Protein AF-A0A015J8Q3-F1 (afdb_monomer)

Structure (mmCIF, N/CA/C/O backbone):
data_AF-A0A015J8Q3-F1
#
_entry.id   AF-A0A015J8Q3-F1
#
loop_
_atom_site.group_PDB
_atom_site.id
_atom_site.type_symb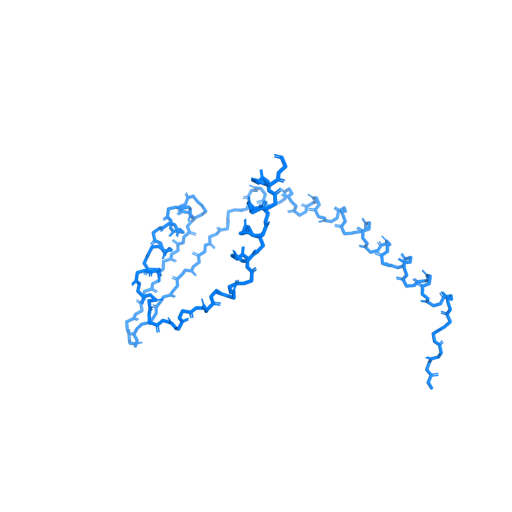ol
_atom_site.label_atom_id
_atom_site.label_alt_id
_atom_site.label_comp_id
_atom_site.label_asym_id
_atom_site.label_entity_id
_atom_site.label_seq_id
_atom_site.pdbx_PDB_ins_code
_atom_site.Cartn_x
_atom_site.Cartn_y
_atom_site.Cartn_z
_atom_site.occupancy
_atom_site.B_iso_or_equiv
_atom_site.auth_seq_id
_atom_site.auth_comp_id
_atom_site.auth_asym_id
_atom_site.auth_atom_id
_atom_site.pdbx_PDB_model_num
ATOM 1 N N . MET A 1 1 ? 4.380 -46.761 22.073 1.00 50.00 1 MET A N 1
ATOM 2 C CA . MET A 1 1 ? 5.022 -45.452 22.347 1.00 50.00 1 MET A CA 1
ATOM 3 C C . MET A 1 1 ? 6.461 -45.494 21.848 1.00 50.00 1 MET A C 1
ATOM 5 O O . MET A 1 1 ? 7.194 -46.384 22.260 1.00 50.00 1 MET A O 1
ATOM 9 N N . LYS A 1 2 ? 6.863 -44.605 20.928 1.00 53.06 2 LYS A N 1
ATOM 10 C CA . LYS A 1 2 ? 8.251 -44.553 20.429 1.00 53.06 2 LYS A CA 1
ATOM 11 C C . LYS A 1 2 ? 9.159 -43.970 21.516 1.00 53.06 2 LYS A C 1
ATOM 13 O O . LYS A 1 2 ? 9.000 -42.810 21.883 1.00 53.06 2 LYS A O 1
ATOM 18 N N . ARG A 1 3 ? 10.087 -44.777 22.035 1.00 55.66 3 ARG A N 1
ATOM 19 C CA . ARG A 1 3 ? 11.120 -44.339 22.984 1.00 55.66 3 ARG A CA 1
ATOM 20 C C . ARG A 1 3 ? 12.209 -43.626 22.184 1.00 55.66 3 ARG A C 1
ATOM 22 O O . ARG A 1 3 ? 12.876 -44.254 21.369 1.00 55.66 3 ARG A O 1
ATOM 29 N N . TYR A 1 4 ? 12.347 -42.318 22.372 1.00 58.81 4 TYR A N 1
ATOM 30 C CA . TYR A 1 4 ? 13.457 -41.556 21.803 1.00 58.81 4 TYR A CA 1
ATOM 31 C C . TYR A 1 4 ? 14.711 -41.864 22.627 1.00 58.81 4 TYR A C 1
ATOM 33 O O . TYR A 1 4 ? 14.854 -41.379 23.747 1.00 58.81 4 TYR A O 1
ATOM 41 N N . THR A 1 5 ? 15.591 -42.714 22.106 1.00 65.88 5 THR A N 1
ATOM 42 C CA . THR A 1 5 ? 16.937 -42.913 22.656 1.00 65.88 5 THR A CA 1
ATOM 43 C C . THR A 1 5 ? 17.862 -41.790 22.178 1.00 65.88 5 THR A C 1
ATOM 45 O O . THR A 1 5 ? 17.609 -41.154 21.151 1.00 65.88 5 THR A O 1
ATOM 48 N N . TRP A 1 6 ? 18.946 -41.532 22.916 1.00 54.06 6 TRP A N 1
ATOM 49 C CA . TRP A 1 6 ? 19.935 -40.491 22.591 1.00 54.06 6 TRP A CA 1
ATOM 50 C C . TRP A 1 6 ? 20.555 -40.636 21.186 1.00 54.06 6 TRP A C 1
ATO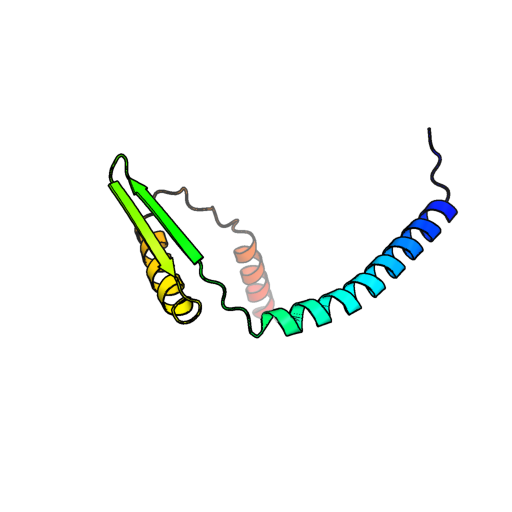M 52 O O . TRP A 1 6 ? 20.926 -39.636 20.573 1.00 54.06 6 TRP A O 1
ATOM 62 N N . GLU A 1 7 ? 20.575 -41.843 20.621 1.00 56.97 7 GLU A N 1
ATOM 63 C CA . GLU A 1 7 ? 21.008 -42.109 19.241 1.00 56.97 7 GLU A CA 1
ATOM 64 C C . GLU A 1 7 ? 20.055 -41.513 18.185 1.00 56.97 7 GLU A C 1
ATOM 66 O O . GLU A 1 7 ? 20.494 -41.015 17.145 1.00 56.97 7 GLU A O 1
ATOM 71 N N . SER A 1 8 ? 18.749 -41.454 18.476 1.00 57.25 8 SER A N 1
ATOM 72 C CA . SER A 1 8 ? 17.741 -40.858 17.585 1.00 57.25 8 SER A CA 1
ATOM 73 C C . SER A 1 8 ? 17.851 -39.331 17.489 1.00 57.25 8 SER A C 1
ATOM 75 O O . SER A 1 8 ? 17.348 -38.732 16.537 1.00 57.25 8 SER A O 1
ATOM 77 N N . LEU A 1 9 ? 18.474 -38.681 18.474 1.00 55.66 9 LEU A N 1
ATOM 78 C CA . LEU A 1 9 ? 18.716 -37.235 18.467 1.00 55.66 9 LEU A CA 1
ATOM 79 C C . LEU A 1 9 ? 19.969 -36.875 17.659 1.00 55.66 9 LEU A C 1
ATOM 81 O O . LEU A 1 9 ? 19.993 -35.823 17.021 1.00 55.66 9 LEU A O 1
ATOM 85 N N . LYS A 1 10 ? 20.973 -37.760 17.638 1.00 54.97 10 LYS A N 1
ATOM 86 C CA . LYS A 1 10 ? 22.237 -37.569 16.911 1.00 54.97 10 LYS A CA 1
ATOM 87 C C . LYS A 1 10 ? 22.030 -37.643 15.395 1.00 54.97 10 LYS A C 1
ATOM 89 O O . LYS A 1 10 ? 22.359 -36.700 14.684 1.00 54.97 10 LYS A O 1
ATOM 94 N N . THR A 1 11 ? 21.306 -38.664 14.938 1.00 57.44 11 THR A N 1
ATOM 95 C CA . THR A 1 11 ? 20.902 -38.834 13.528 1.00 57.44 11 THR A CA 1
ATOM 96 C C . THR A 1 11 ? 19.980 -37.717 13.020 1.00 57.44 11 THR A C 1
ATOM 98 O O . THR A 1 11 ? 20.030 -37.342 11.850 1.00 57.44 11 THR A O 1
ATOM 101 N N . LYS A 1 12 ? 19.152 -37.123 13.894 1.00 57.88 12 LYS A N 1
ATOM 102 C CA . LYS A 1 12 ? 18.315 -35.957 13.554 1.00 57.88 12 LYS A CA 1
ATOM 103 C C . LYS A 1 12 ? 19.123 -34.658 13.462 1.00 57.88 12 LYS A C 1
ATOM 105 O O . LYS A 1 12 ? 18.745 -33.770 12.702 1.00 57.88 12 LYS A O 1
ATOM 110 N N . LYS A 1 13 ? 20.208 -34.535 14.231 1.00 54.03 13 LYS A N 1
ATOM 111 C CA . LYS A 1 13 ? 21.114 -33.383 14.187 1.00 54.03 13 LYS A CA 1
ATOM 112 C C . LYS A 1 13 ? 21.992 -33.416 12.933 1.00 54.03 13 LYS A C 1
ATOM 114 O O . LYS A 1 13 ? 22.052 -32.408 12.242 1.00 54.03 13 LYS A O 1
ATOM 119 N N . GLU A 1 14 ? 22.530 -34.582 12.581 1.00 53.28 14 GLU A N 1
ATOM 120 C CA . GLU A 1 14 ? 23.327 -34.781 11.361 1.00 53.28 14 GLU A CA 1
ATOM 121 C C . GLU A 1 14 ? 22.507 -34.511 10.088 1.00 53.28 14 GLU A C 1
ATOM 123 O O . GLU A 1 14 ? 22.952 -33.752 9.233 1.00 53.28 14 GLU A O 1
ATOM 128 N N . ARG A 1 15 ? 21.249 -34.988 10.009 1.00 54.31 15 ARG A N 1
ATOM 129 C CA . ARG A 1 15 ? 20.332 -34.649 8.895 1.00 54.31 15 ARG A CA 1
ATOM 130 C C . ARG A 1 15 ? 20.069 -33.144 8.767 1.00 54.31 15 ARG A C 1
ATOM 132 O O . ARG A 1 15 ? 20.007 -32.621 7.658 1.00 54.31 15 ARG A O 1
ATOM 139 N N . LYS A 1 16 ? 19.957 -32.438 9.897 1.00 50.38 16 LYS A N 1
ATOM 140 C CA . LYS A 1 16 ? 19.712 -30.986 9.942 1.00 50.38 16 LYS A CA 1
ATOM 141 C C . LYS A 1 16 ? 20.952 -30.161 9.573 1.00 50.38 16 LYS A C 1
ATOM 143 O O . LYS A 1 16 ? 20.817 -28.997 9.206 1.00 50.38 16 LYS A O 1
ATOM 148 N N . GLU A 1 17 ? 22.144 -30.735 9.699 1.00 51.56 17 GLU A N 1
ATOM 149 C CA . GLU A 1 17 ? 23.411 -30.109 9.309 1.00 51.56 17 GLU A CA 1
ATOM 150 C C . GLU A 1 17 ? 23.696 -30.333 7.813 1.00 51.56 17 GLU A C 1
ATOM 152 O O . GLU A 1 17 ? 24.047 -29.375 7.129 1.00 51.56 17 GLU A O 1
ATOM 157 N N . THR A 1 18 ? 23.381 -31.513 7.261 1.00 51.03 18 THR A N 1
ATOM 158 C CA . THR A 1 18 ? 23.440 -31.775 5.806 1.00 51.03 18 THR A CA 1
ATOM 159 C C . THR A 1 18 ? 22.366 -31.039 4.992 1.00 51.03 18 THR A C 1
ATOM 161 O O . THR A 1 18 ? 22.576 -30.733 3.821 1.00 51.03 18 THR A O 1
ATOM 164 N N . GLU A 1 19 ? 21.209 -30.713 5.580 1.00 52.44 19 GLU A N 1
ATOM 165 C CA . GLU A 1 19 ? 20.200 -29.851 4.935 1.00 52.44 19 GLU A CA 1
ATOM 166 C C . GLU A 1 19 ? 20.615 -28.370 4.92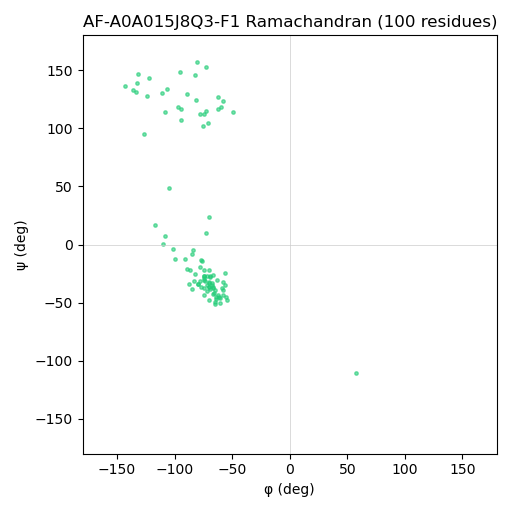8 1.00 52.44 19 GLU A C 1
ATOM 168 O O . GLU A 1 19 ? 20.220 -27.629 4.032 1.00 52.44 19 GLU A O 1
ATOM 173 N N . LYS A 1 20 ? 21.439 -27.933 5.891 1.00 42.00 20 LYS A N 1
ATOM 174 C CA . LYS A 1 20 ? 21.953 -26.557 5.954 1.00 42.00 20 LYS A CA 1
ATOM 175 C C . LYS A 1 20 ? 23.081 -26.297 4.960 1.00 42.00 20 LYS A C 1
ATOM 177 O O . LYS A 1 20 ? 23.104 -25.215 4.390 1.00 42.00 20 LYS A O 1
ATOM 182 N N . SER A 1 21 ? 23.965 -27.265 4.721 1.00 39.00 21 SER A N 1
ATOM 183 C CA . SER A 1 21 ? 25.027 -27.132 3.711 1.00 39.00 21 SER A CA 1
ATOM 184 C C . SER A 1 21 ? 24.480 -27.159 2.277 1.00 39.00 21 SER A C 1
ATOM 186 O O . SER A 1 21 ? 24.960 -26.434 1.420 1.00 39.00 21 SER A O 1
ATOM 188 N N . ASN A 1 22 ? 23.406 -27.916 2.021 1.00 46.91 22 ASN A N 1
ATOM 189 C CA . ASN A 1 22 ? 22.708 -27.895 0.726 1.00 46.91 22 ASN A CA 1
ATOM 190 C C . ASN A 1 22 ? 21.805 -26.658 0.528 1.00 46.91 22 ASN A C 1
ATOM 192 O O . ASN A 1 22 ? 21.327 -26.416 -0.582 1.00 46.91 22 ASN A O 1
ATOM 196 N N . ALA A 1 23 ? 21.525 -25.901 1.594 1.00 45.78 23 ALA A N 1
ATOM 197 C CA . ALA A 1 23 ? 20.777 -24.648 1.529 1.00 45.78 23 ALA A CA 1
ATOM 198 C C . ALA A 1 23 ? 21.691 -23.449 1.248 1.00 45.78 23 ALA A C 1
ATOM 200 O O . ALA A 1 23 ? 21.263 -22.547 0.538 1.00 45.78 23 ALA A O 1
ATOM 201 N N . SER A 1 24 ? 22.932 -23.450 1.743 1.00 45.03 24 SER A N 1
ATOM 202 C CA . SER A 1 24 ? 23.884 -22.361 1.496 1.00 45.03 24 SER A CA 1
ATOM 203 C C . SER A 1 24 ? 24.304 -22.269 0.027 1.00 45.03 24 SER A C 1
ATOM 205 O O . SER A 1 24 ? 24.256 -21.180 -0.534 1.00 45.03 24 SER A O 1
ATOM 207 N N . ASP A 1 25 ? 24.573 -23.395 -0.641 1.00 46.19 25 ASP A N 1
ATOM 208 C CA . ASP A 1 25 ? 25.002 -23.372 -2.052 1.00 46.19 25 ASP A CA 1
ATOM 209 C C . ASP A 1 25 ? 23.839 -23.059 -3.018 1.00 46.19 25 ASP A C 1
ATOM 211 O O . ASP A 1 25 ? 24.033 -22.451 -4.066 1.00 46.19 25 ASP A O 1
ATOM 215 N N . LYS A 1 26 ? 22.593 -23.382 -2.635 1.00 43.53 26 LYS A N 1
ATOM 216 C CA . LYS A 1 26 ? 21.376 -22.980 -3.373 1.00 43.53 26 LYS A CA 1
ATOM 217 C C . LYS A 1 26 ? 20.957 -21.529 -3.134 1.00 43.53 26 LYS A C 1
ATOM 219 O O . LYS A 1 26 ? 20.157 -20.997 -3.902 1.00 43.53 26 LYS A O 1
ATOM 224 N N . GLN A 1 27 ? 21.429 -20.902 -2.060 1.00 50.16 27 GLN A N 1
ATOM 225 C CA . GLN A 1 27 ? 21.109 -1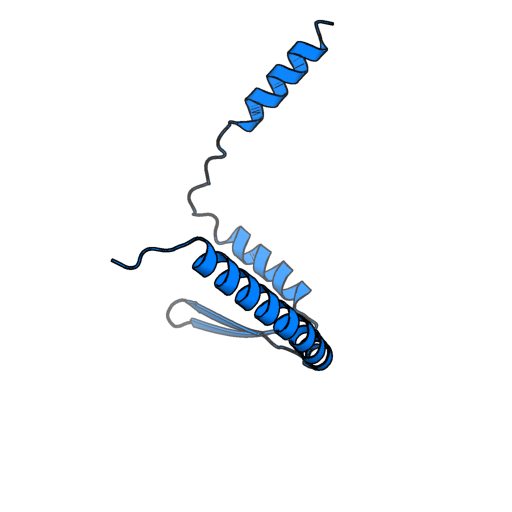9.508 -1.756 1.00 50.16 27 GLN A CA 1
ATOM 226 C C . GLN A 1 27 ? 21.926 -18.534 -2.613 1.00 50.16 27 GLN A C 1
ATOM 228 O O . GLN A 1 27 ? 21.394 -17.491 -2.985 1.00 50.16 27 GLN A O 1
ATOM 233 N N . GLU A 1 28 ? 23.151 -18.890 -3.004 1.00 51.94 28 GLU A N 1
ATOM 234 C CA . GLU A 1 28 ? 24.018 -18.012 -3.805 1.00 51.94 28 GLU A CA 1
ATOM 235 C C . GLU A 1 28 ? 23.667 -18.000 -5.304 1.00 51.94 28 GLU A C 1
ATOM 237 O O . GLU A 1 28 ? 23.750 -16.956 -5.952 1.00 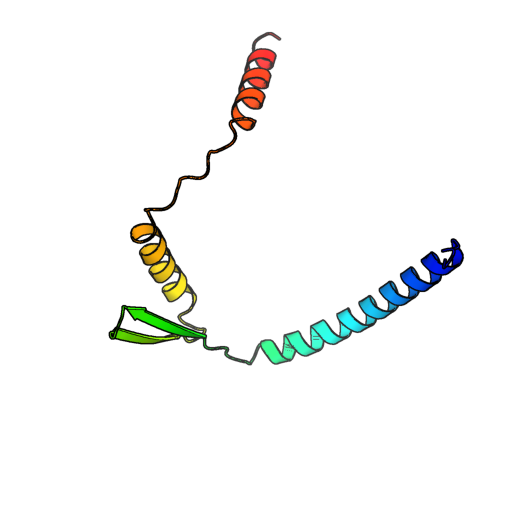51.94 28 GLU A O 1
ATOM 242 N N . GLU A 1 29 ? 23.211 -19.125 -5.863 1.00 51.19 29 GLU A N 1
ATOM 243 C CA . GLU A 1 29 ? 22.786 -19.207 -7.271 1.00 51.19 29 GLU A CA 1
ATOM 244 C C . GLU A 1 29 ? 21.453 -18.473 -7.506 1.00 51.19 29 GLU A C 1
ATOM 246 O O . GLU A 1 29 ? 21.275 -17.787 -8.513 1.00 51.19 29 GLU A O 1
ATOM 251 N N . LEU A 1 30 ? 20.551 -18.508 -6.514 1.00 51.19 30 LEU A N 1
ATOM 252 C CA . LEU A 1 30 ? 19.317 -17.722 -6.532 1.00 51.19 30 LEU A CA 1
ATOM 253 C C . LEU A 1 30 ? 19.590 -16.221 -6.358 1.00 51.19 30 LEU A C 1
ATOM 255 O O . LEU A 1 30 ? 18.856 -15.413 -6.908 1.00 51.19 30 LEU A O 1
ATOM 259 N N . GLN A 1 31 ? 20.629 -15.833 -5.614 1.00 52.31 31 GLN A N 1
ATOM 260 C CA . GLN A 1 31 ? 20.979 -14.422 -5.421 1.00 52.31 31 GLN A CA 1
ATOM 261 C C . GLN A 1 31 ? 21.527 -13.767 -6.696 1.00 52.31 31 GLN A C 1
ATOM 263 O O . GLN A 1 31 ? 21.163 -12.630 -6.969 1.00 52.31 31 GLN A O 1
ATOM 268 N N . LYS A 1 32 ? 22.299 -14.480 -7.528 1.00 49.59 32 LYS A N 1
ATOM 269 C CA . LYS A 1 32 ? 22.826 -13.921 -8.791 1.00 49.59 32 LYS A CA 1
ATOM 270 C C . LYS A 1 32 ? 21.783 -13.768 -9.899 1.00 49.59 32 LYS A C 1
ATOM 272 O O . LYS A 1 32 ? 21.874 -12.833 -10.678 1.00 49.59 32 LYS A O 1
ATOM 277 N N . GLU A 1 33 ? 20.770 -14.634 -9.967 1.00 54.56 33 GLU A N 1
ATOM 278 C CA . GLU A 1 33 ? 19.642 -14.440 -10.899 1.00 54.56 33 GLU A CA 1
ATOM 279 C C . GLU A 1 33 ? 18.636 -13.369 -10.437 1.00 54.56 33 GLU A C 1
ATOM 281 O O . GLU A 1 33 ? 17.757 -12.972 -11.205 1.00 54.56 33 GLU A O 1
ATOM 286 N N . VAL A 1 34 ? 18.704 -12.942 -9.173 1.00 56.66 34 VAL A N 1
ATOM 287 C CA . VAL A 1 34 ? 17.818 -11.918 -8.602 1.00 56.66 34 VAL A CA 1
ATOM 288 C C . VAL A 1 34 ? 18.301 -10.506 -8.930 1.00 56.66 34 VAL A C 1
ATOM 290 O O . VAL A 1 34 ? 17.461 -9.614 -9.020 1.00 56.66 34 VAL A O 1
ATOM 293 N N . ASP A 1 35 ? 19.598 -10.312 -9.180 1.00 58.16 35 ASP A N 1
ATOM 294 C CA . ASP A 1 35 ? 20.178 -8.988 -9.444 1.00 58.16 35 ASP A CA 1
ATOM 295 C C . ASP A 1 35 ? 19.698 -8.359 -10.769 1.00 58.16 35 ASP A C 1
ATOM 297 O O . ASP A 1 35 ? 19.596 -7.137 -10.853 1.00 58.16 35 ASP A O 1
ATOM 301 N N . ASP A 1 36 ? 19.292 -9.168 -11.757 1.00 65.38 36 ASP A N 1
ATOM 302 C CA . ASP A 1 36 ? 18.770 -8.680 -13.049 1.00 65.38 36 ASP A CA 1
ATOM 303 C C . ASP A 1 36 ? 17.232 -8.728 -13.162 1.00 65.38 36 ASP A C 1
ATOM 305 O O . ASP A 1 36 ? 16.655 -8.306 -14.169 1.00 65.38 36 ASP A O 1
ATOM 309 N N . LYS A 1 37 ? 16.526 -9.262 -12.154 1.00 76.44 37 LYS A N 1
ATOM 310 C CA . LYS A 1 37 ? 15.060 -9.397 -12.194 1.00 76.44 37 LYS A CA 1
ATOM 311 C C . LYS A 1 37 ? 14.392 -8.211 -11.512 1.00 76.44 37 LYS A C 1
ATOM 313 O O . LYS A 1 37 ? 14.330 -8.112 -10.289 1.00 76.44 37 LYS A O 1
ATOM 318 N N . GLU A 1 38 ? 13.803 -7.340 -12.321 1.00 82.50 38 GLU A N 1
ATOM 319 C CA . GLU A 1 38 ? 12.960 -6.253 -11.834 1.00 82.50 38 GLU A CA 1
ATOM 320 C C . GLU A 1 38 ? 11.593 -6.774 -11.366 1.00 82.50 38 GLU A C 1
ATOM 322 O O . GLU A 1 38 ? 10.755 -7.216 -12.156 1.00 82.50 38 GLU A O 1
ATOM 327 N N . TYR A 1 39 ? 11.342 -6.692 -10.058 1.00 87.62 39 TYR A N 1
ATOM 328 C CA . TYR A 1 39 ? 10.051 -7.045 -9.470 1.00 87.62 39 TYR A CA 1
ATOM 329 C C . TYR A 1 39 ? 9.176 -5.803 -9.318 1.00 87.62 39 TYR A C 1
ATOM 331 O O . TYR A 1 39 ? 9.483 -4.892 -8.549 1.00 87.62 39 TYR A O 1
ATOM 339 N N . SER A 1 40 ? 8.049 -5.789 -10.026 1.00 92.00 40 SER A N 1
ATOM 340 C CA . SER A 1 40 ? 7.014 -4.771 -9.853 1.00 92.00 40 SER A CA 1
ATOM 341 C C . SER A 1 40 ? 5.923 -5.246 -8.890 1.00 92.00 40 SER A C 1
ATOM 343 O O . SER A 1 40 ? 5.607 -6.434 -8.803 1.00 92.00 40 SER A O 1
ATOM 345 N N . CYS A 1 41 ? 5.328 -4.308 -8.153 1.00 93.00 41 CYS A N 1
ATOM 346 C CA . CYS A 1 41 ? 4.257 -4.576 -7.195 1.00 93.00 41 CYS A CA 1
ATOM 347 C C . CYS A 1 41 ? 2.926 -3.994 -7.689 1.00 93.00 41 CYS A C 1
ATOM 349 O O . CYS A 1 41 ? 2.849 -2.814 -8.016 1.00 93.00 41 CYS A O 1
ATOM 351 N N . LEU A 1 42 ? 1.844 -4.777 -7.684 1.00 95.62 42 LEU A N 1
ATOM 352 C CA . LEU A 1 42 ? 0.498 -4.271 -7.974 1.00 95.62 42 LEU A CA 1
ATOM 353 C C . LEU A 1 42 ? -0.253 -3.963 -6.675 1.00 95.62 42 LEU A C 1
ATOM 355 O O . LEU A 1 42 ? -0.545 -4.864 -5.892 1.00 95.62 42 LEU A O 1
ATOM 359 N N . VAL A 1 43 ? -0.629 -2.701 -6.478 1.00 95.81 43 VAL A N 1
ATOM 360 C CA . VAL A 1 43 ? -1.404 -2.247 -5.316 1.00 95.81 43 VAL A CA 1
ATOM 361 C C . VAL A 1 43 ? -2.833 -1.941 -5.745 1.00 95.81 43 VAL A C 1
ATOM 363 O O . VAL A 1 43 ? -3.061 -1.303 -6.772 1.00 95.81 43 VAL A O 1
ATOM 366 N N . ARG A 1 44 ? -3.815 -2.415 -4.971 1.00 96.62 44 ARG A N 1
ATOM 367 C CA . ARG A 1 44 ? -5.245 -2.198 -5.224 1.00 96.62 44 ARG A CA 1
ATOM 368 C C . ARG A 1 44 ? -5.938 -1.755 -3.945 1.00 96.62 44 ARG A C 1
ATOM 370 O O . ARG A 1 44 ? -5.691 -2.327 -2.888 1.00 96.62 44 ARG A O 1
ATOM 377 N N . ALA A 1 45 ? -6.838 -0.787 -4.060 1.00 96.00 45 ALA A N 1
ATOM 378 C CA . ALA A 1 45 ? -7.727 -0.394 -2.976 1.00 96.00 45 ALA A CA 1
ATOM 379 C C . ALA A 1 45 ? -9.167 -0.298 -3.483 1.00 96.00 45 ALA A C 1
ATOM 381 O O . ALA A 1 45 ? -9.419 0.033 -4.645 1.00 96.00 45 ALA A O 1
ATOM 382 N N . VAL A 1 46 ? -10.108 -0.629 -2.601 1.00 97.69 46 VAL A N 1
ATOM 383 C CA . VAL A 1 46 ? -11.537 -0.663 -2.908 1.00 97.69 46 VAL A CA 1
ATOM 384 C C . VAL A 1 46 ? -12.302 0.046 -1.801 1.00 97.69 46 VAL A C 1
ATOM 386 O O . VAL A 1 46 ? -12.106 -0.250 -0.624 1.00 97.69 46 VAL A O 1
ATOM 389 N N . TYR A 1 47 ? -13.195 0.949 -2.192 1.00 95.69 47 TYR A N 1
ATOM 390 C CA . TYR A 1 47 ? -14.165 1.584 -1.309 1.00 95.69 47 TYR A CA 1
ATOM 391 C C . TYR A 1 47 ? -15.566 1.410 -1.901 1.00 95.69 47 TYR A C 1
ATOM 393 O O . TYR A 1 47 ? -15.982 2.149 -2.796 1.00 95.69 47 TYR A O 1
ATOM 401 N N . GLY A 1 48 ? -16.272 0.368 -1.451 1.00 95.81 48 GLY A N 1
ATOM 402 C CA . GLY A 1 48 ? -17.545 -0.047 -2.042 1.00 95.81 48 GLY A CA 1
ATOM 403 C C . GLY A 1 48 ? -17.384 -0.369 -3.531 1.00 95.81 48 GLY A C 1
ATOM 404 O O . GLY A 1 48 ? -16.724 -1.342 -3.893 1.00 95.81 48 GLY A O 1
ATOM 405 N N . ASN A 1 49 ? -17.951 0.480 -4.390 1.00 95.75 49 ASN A N 1
ATOM 406 C CA . ASN A 1 49 ? -17.882 0.331 -5.847 1.00 95.75 49 ASN A CA 1
ATOM 407 C C . ASN A 1 49 ? -16.681 1.048 -6.486 1.00 95.75 49 ASN A C 1
ATOM 409 O O . ASN A 1 49 ? -16.374 0.797 -7.651 1.00 95.75 49 ASN A O 1
ATOM 413 N N . PHE A 1 50 ? -15.986 1.917 -5.748 1.00 96.88 50 PHE A N 1
ATOM 414 C CA . PHE A 1 50 ? -14.806 2.616 -6.250 1.00 96.88 50 PHE A CA 1
ATOM 415 C C . PHE A 1 50 ? -13.577 1.717 -6.143 1.00 96.88 50 PHE A C 1
ATOM 417 O O . PHE A 1 50 ? -13.254 1.222 -5.063 1.00 96.88 50 PHE A O 1
ATOM 424 N N . LYS A 1 51 ? -12.889 1.507 -7.270 1.00 97.75 51 LYS A N 1
ATOM 425 C CA . LYS A 1 51 ? -11.696 0.661 -7.373 1.00 97.75 51 LYS A CA 1
ATOM 426 C C . LYS A 1 51 ? -10.547 1.481 -7.939 1.00 97.75 51 LYS A C 1
ATOM 428 O O . LYS A 1 51 ? -10.692 2.080 -9.001 1.00 97.75 51 LYS A O 1
ATOM 433 N N . ILE A 1 52 ? -9.412 1.465 -7.251 1.00 96.75 52 ILE A N 1
ATOM 434 C CA . ILE A 1 52 ? -8.161 2.054 -7.732 1.00 96.75 52 ILE A CA 1
ATOM 435 C C . ILE A 1 52 ? -7.074 0.983 -7.766 1.00 96.75 52 ILE A C 1
ATOM 437 O O . ILE A 1 52 ? -7.028 0.095 -6.909 1.00 96.75 52 ILE A O 1
ATOM 441 N N . SER A 1 53 ? -6.205 1.054 -8.770 1.00 97.12 53 SER A N 1
ATOM 442 C CA . SER A 1 53 ? -5.084 0.133 -8.941 1.00 97.12 53 SER A CA 1
ATOM 443 C C . SER A 1 53 ? -3.863 0.864 -9.476 1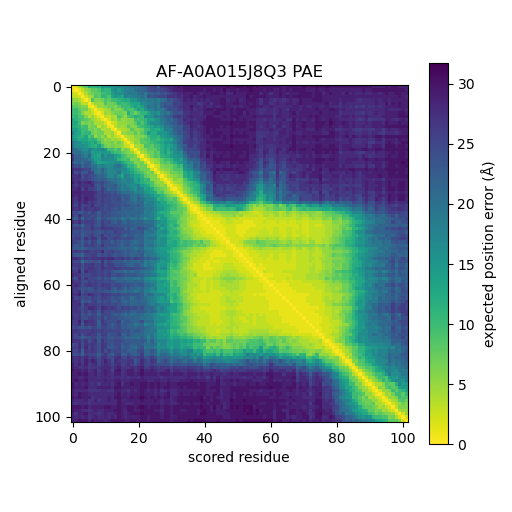.00 97.12 53 SER A C 1
ATOM 445 O O . SER A 1 53 ? -3.991 1.649 -10.413 1.00 97.12 53 SER A O 1
ATOM 447 N N . THR A 1 54 ? -2.691 0.571 -8.924 1.00 95.81 54 THR A N 1
ATOM 448 C CA . THR A 1 54 ? -1.413 1.161 -9.336 1.00 95.81 54 THR A CA 1
ATOM 449 C C . THR A 1 54 ? -0.342 0.082 -9.421 1.00 95.81 54 THR A C 1
ATOM 451 O O . THR A 1 54 ? -0.197 -0.712 -8.489 1.00 95.81 54 THR A O 1
ATOM 454 N N . LEU A 1 55 ? 0.418 0.064 -10.515 1.00 95.44 55 LEU A N 1
ATOM 455 C CA . LEU A 1 55 ? 1.636 -0.734 -10.631 1.00 95.44 55 LEU A CA 1
ATOM 456 C C . LEU A 1 55 ? 2.818 0.100 -10.123 1.00 95.44 55 LEU A C 1
ATOM 458 O O . LEU A 1 55 ? 2.983 1.244 -10.537 1.00 95.44 55 LEU A O 1
ATOM 462 N N . VAL A 1 56 ? 3.614 -0.462 -9.222 1.00 96.00 56 VAL A N 1
ATOM 463 C CA . VAL A 1 56 ? 4.799 0.165 -8.633 1.00 96.00 56 VAL A CA 1
ATOM 464 C C . VAL A 1 56 ? 6.027 -0.529 -9.200 1.00 96.00 56 VAL A C 1
ATOM 466 O O . VAL A 1 56 ? 6.245 -1.716 -8.950 1.00 96.00 56 VAL A O 1
ATOM 469 N N . SER A 1 57 ? 6.805 0.215 -9.977 1.00 93.81 57 SER A N 1
ATOM 470 C CA . SER A 1 57 ? 8.110 -0.213 -10.478 1.00 93.81 57 SER A CA 1
ATOM 471 C C . SER A 1 57 ? 9.149 -0.208 -9.352 1.00 93.81 57 SER A C 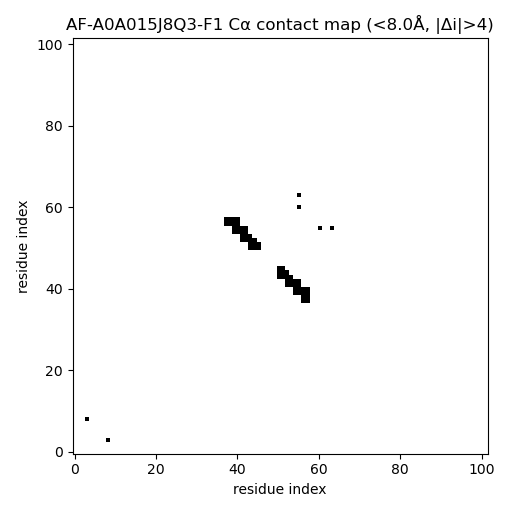1
ATOM 473 O O . SER A 1 57 ? 9.025 0.598 -8.422 1.00 93.81 57 SER A O 1
ATOM 475 N N . PRO A 1 58 ? 10.201 -1.041 -9.432 1.00 91.56 58 PRO A N 1
ATOM 476 C CA . PRO A 1 58 ? 11.236 -1.102 -8.400 1.00 91.56 58 PRO A CA 1
ATOM 477 C C . PRO A 1 58 ? 11.902 0.262 -8.147 1.00 91.56 58 PRO A C 1
ATOM 479 O O . PRO A 1 58 ? 12.150 0.606 -6.993 1.00 91.56 58 PRO A O 1
ATOM 482 N N . SER A 1 59 ? 12.073 1.081 -9.192 1.00 92.06 59 SER A N 1
ATOM 483 C CA . SER A 1 59 ? 12.640 2.439 -9.151 1.00 92.06 59 SER A CA 1
ATOM 484 C C . SER A 1 59 ? 11.912 3.428 -8.234 1.00 92.06 59 SER A C 1
ATOM 486 O O . SER A 1 59 ? 12.533 4.335 -7.684 1.00 92.06 59 SER A O 1
ATOM 488 N N . ASP A 1 60 ? 10.595 3.290 -8.075 1.00 92.56 60 ASP A N 1
ATOM 489 C CA . ASP A 1 60 ? 9.757 4.257 -7.352 1.00 92.56 60 ASP A CA 1
ATOM 490 C C . ASP A 1 60 ? 9.263 3.728 -6.002 1.00 92.56 60 ASP A C 1
ATOM 492 O O . ASP A 1 60 ? 8.484 4.391 -5.309 1.00 92.56 60 ASP A O 1
ATOM 496 N N . THR A 1 61 ? 9.760 2.558 -5.598 1.00 92.94 61 THR A N 1
ATOM 497 C CA . THR A 1 61 ? 9.383 1.869 -4.362 1.00 92.94 61 THR A CA 1
ATOM 498 C C . THR A 1 61 ? 9.574 2.754 -3.134 1.00 92.94 61 THR A C 1
ATOM 500 O O . THR A 1 61 ? 8.662 2.877 -2.319 1.00 92.94 61 THR A O 1
ATOM 503 N N . ASP A 1 62 ? 10.705 3.448 -3.021 1.00 94.50 62 ASP A N 1
ATOM 504 C CA . ASP A 1 62 ? 11.011 4.268 -1.842 1.00 94.50 62 ASP A CA 1
ATOM 505 C C . ASP A 1 62 ? 10.061 5.465 -1.700 1.00 94.50 62 ASP A C 1
ATOM 507 O O . ASP A 1 62 ? 9.549 5.766 -0.612 1.00 94.50 62 ASP A O 1
ATOM 511 N N . LYS A 1 63 ? 9.764 6.127 -2.825 1.00 95.38 63 LYS A N 1
ATOM 512 C CA . LYS A 1 63 ? 8.812 7.245 -2.881 1.00 95.38 63 LYS A CA 1
ATOM 513 C C . LYS A 1 63 ? 7.412 6.760 -2.519 1.00 95.38 63 LYS A C 1
ATOM 515 O O . LYS A 1 63 ? 6.731 7.385 -1.702 1.00 95.38 63 LYS A O 1
ATOM 520 N N . PHE A 1 64 ? 7.011 5.624 -3.091 1.00 96.12 64 PHE A N 1
ATOM 521 C CA . PHE A 1 64 ? 5.721 5.005 -2.831 1.00 96.12 64 PHE A CA 1
ATOM 522 C C . PHE A 1 64 ? 5.569 4.630 -1.356 1.00 96.12 64 PHE A C 1
ATOM 524 O O . PHE A 1 64 ? 4.592 5.039 -0.735 1.00 96.12 64 PHE A O 1
ATOM 531 N N . ILE A 1 65 ? 6.544 3.935 -0.759 1.00 95.38 65 ILE A N 1
ATOM 532 C CA . ILE A 1 65 ? 6.513 3.536 0.657 1.00 95.38 65 ILE A CA 1
ATOM 533 C C . ILE A 1 65 ? 6.370 4.761 1.560 1.00 95.38 65 ILE A C 1
ATOM 535 O O . ILE A 1 65 ? 5.568 4.746 2.496 1.00 95.38 65 ILE A O 1
ATOM 539 N N . THR A 1 66 ? 7.106 5.834 1.270 1.00 96.50 66 THR A N 1
ATOM 540 C CA . THR A 1 66 ? 7.099 7.055 2.083 1.00 96.50 66 THR A CA 1
ATOM 541 C C . THR A 1 66 ? 5.733 7.742 2.055 1.00 96.50 66 THR A C 1
ATOM 543 O O . THR A 1 66 ? 5.151 8.010 3.112 1.00 96.50 66 THR A O 1
ATOM 546 N N . GLY A 1 67 ? 5.185 7.972 0.857 1.00 96.81 67 GLY A N 1
ATOM 547 C CA . GLY A 1 67 ? 3.860 8.573 0.688 1.00 96.81 67 GLY A CA 1
ATOM 548 C C . GLY A 1 67 ? 2.748 7.686 1.249 1.00 96.81 67 GLY A C 1
ATOM 549 O O . GLY A 1 67 ? 1.917 8.144 2.034 1.00 96.81 67 GLY A O 1
ATOM 550 N N . TYR A 1 68 ? 2.783 6.392 0.929 1.00 96.50 68 TYR A N 1
ATOM 551 C CA . TYR A 1 68 ? 1.800 5.409 1.374 1.00 96.50 68 TYR A CA 1
ATOM 552 C C . TYR A 1 68 ? 1.774 5.264 2.901 1.00 96.50 68 TYR A C 1
ATOM 554 O O . TYR A 1 68 ? 0.707 5.319 3.513 1.00 96.50 68 TYR A O 1
ATOM 562 N N . SER A 1 69 ? 2.941 5.173 3.550 1.00 96.44 69 SER A N 1
ATOM 563 C CA . SER A 1 69 ? 3.045 5.140 5.015 1.00 96.44 69 SER A CA 1
ATOM 564 C C . SER A 1 69 ? 2.420 6.381 5.658 1.00 96.44 69 SER A C 1
ATOM 566 O O . SER A 1 69 ? 1.809 6.270 6.721 1.00 96.44 69 SER A O 1
ATOM 568 N N . ASN A 1 70 ? 2.599 7.567 5.069 1.00 96.44 70 ASN A N 1
ATOM 569 C CA . ASN A 1 70 ? 2.017 8.791 5.614 1.00 96.44 70 ASN A CA 1
ATOM 570 C C . ASN A 1 70 ? 0.482 8.739 5.571 1.00 96.44 70 ASN A C 1
ATOM 572 O O . ASN A 1 70 ? -0.160 8.910 6.604 1.00 96.44 70 ASN A O 1
ATOM 576 N N . ILE A 1 71 ? -0.092 8.388 4.415 1.00 95.19 71 ILE A N 1
ATOM 577 C CA . ILE A 1 71 ? -1.546 8.223 4.233 1.00 95.19 71 ILE A CA 1
ATOM 578 C C . ILE A 1 71 ? -2.110 7.242 5.269 1.00 95.19 71 ILE A C 1
ATOM 580 O O . ILE A 1 71 ? -3.079 7.546 5.962 1.00 95.19 71 ILE A O 1
ATOM 584 N N . LEU A 1 72 ? -1.459 6.088 5.431 1.00 94.12 72 LEU A N 1
ATOM 585 C CA . LEU A 1 72 ? -1.853 5.072 6.403 1.00 94.12 72 LEU A CA 1
ATOM 586 C C . LEU A 1 72 ? -1.826 5.587 7.846 1.00 94.12 72 LEU A C 1
ATOM 588 O O . LEU A 1 72 ? -2.766 5.353 8.601 1.00 94.12 72 LEU A O 1
ATOM 592 N N . LYS A 1 73 ? -0.766 6.292 8.249 1.00 92.62 73 LYS A N 1
ATOM 593 C CA . LYS A 1 73 ? -0.641 6.826 9.614 1.00 92.62 73 LYS A CA 1
ATOM 594 C C . LYS A 1 73 ? -1.670 7.912 9.913 1.00 92.62 73 LYS A C 1
ATOM 596 O O . LYS A 1 73 ? -2.143 7.978 11.042 1.00 92.62 73 LYS A O 1
ATOM 601 N N . VAL A 1 74 ? -1.990 8.751 8.928 1.00 95.19 74 VAL A N 1
ATOM 602 C CA . VAL A 1 74 ? -2.958 9.846 9.078 1.00 95.19 74 VAL A CA 1
ATOM 603 C C . VAL A 1 74 ? -4.391 9.315 9.118 1.00 95.19 74 VAL A C 1
ATOM 605 O O . VAL A 1 74 ? -5.199 9.836 9.877 1.00 95.19 74 VAL A O 1
ATOM 608 N N . HIS A 1 75 ? -4.717 8.285 8.332 1.00 93.00 75 HIS A N 1
ATOM 609 C CA . HIS A 1 75 ? -6.099 7.810 8.189 1.00 93.00 75 HIS A CA 1
ATOM 610 C C . HIS A 1 75 ? -6.452 6.570 9.030 1.00 93.00 75 HIS A C 1
ATOM 612 O O . HIS A 1 75 ? -7.631 6.259 9.169 1.00 93.00 75 HIS A O 1
ATOM 618 N N . MET A 1 76 ? -5.477 5.864 9.617 1.00 91.62 76 MET A N 1
ATOM 619 C CA . MET A 1 76 ? -5.714 4.725 10.527 1.00 91.62 76 MET A CA 1
ATOM 620 C C . MET A 1 76 ? -5.469 5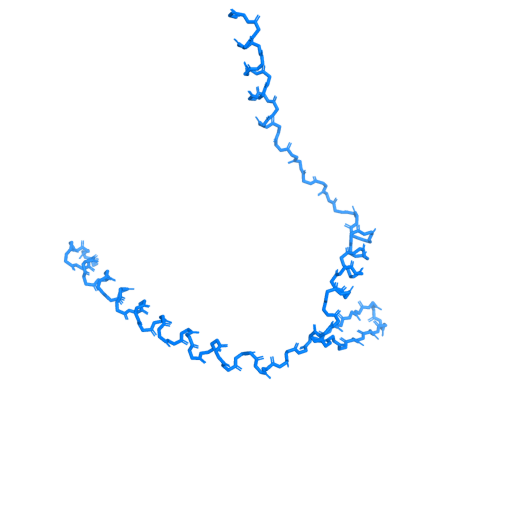.088 12.002 1.00 91.62 76 MET A C 1
ATOM 622 O O . MET A 1 76 ? -4.758 4.390 12.729 1.00 91.62 76 MET A O 1
ATOM 626 N N . ASP A 1 77 ? -6.040 6.198 12.458 1.00 88.50 77 ASP A N 1
ATOM 627 C CA . ASP A 1 77 ? -5.855 6.753 13.805 1.00 88.50 77 ASP A CA 1
ATOM 628 C C . ASP A 1 77 ? -6.825 6.183 14.860 1.00 88.50 77 ASP A C 1
ATOM 630 O O . ASP A 1 77 ? -6.518 6.168 16.054 1.00 88.50 77 ASP A O 1
ATOM 634 N N . SER A 1 78 ? -7.963 5.645 14.424 1.00 89.19 78 SER A N 1
ATOM 635 C CA . SER A 1 78 ? -9.071 5.156 15.262 1.00 89.19 78 SER A CA 1
ATOM 636 C C . SER A 1 78 ? -8.807 3.842 16.022 1.00 89.19 78 SER A C 1
ATOM 638 O O . SER A 1 78 ? -9.705 3.274 16.647 1.00 89.19 78 SER A O 1
ATOM 640 N N . MET A 1 79 ? -7.568 3.347 16.034 1.00 85.94 79 MET A N 1
ATOM 641 C CA . MET A 1 79 ? -7.202 2.129 16.759 1.00 85.94 79 MET A CA 1
ATOM 642 C C . MET A 1 79 ? -6.936 2.390 18.248 1.00 85.94 79 MET A C 1
ATOM 644 O O . MET A 1 79 ? -6.353 3.402 18.643 1.00 85.94 79 MET A O 1
ATOM 648 N N . LYS A 1 80 ? -7.282 1.418 19.106 1.00 89.31 80 LYS A N 1
ATOM 649 C CA . LYS A 1 80 ? -6.932 1.472 20.534 1.00 89.31 80 LYS A CA 1
ATOM 650 C C . LYS A 1 80 ? -5.413 1.583 20.695 1.00 89.31 80 LYS A C 1
ATOM 652 O O . LYS A 1 80 ? -4.659 0.728 20.230 1.00 89.31 80 LYS A O 1
ATOM 657 N N . LYS A 1 81 ? -4.957 2.627 21.393 1.00 87.25 81 LYS A N 1
ATOM 658 C CA . LYS A 1 81 ? -3.531 2.832 21.674 1.00 87.25 81 LYS A CA 1
ATOM 659 C C . LYS A 1 81 ? -3.006 1.667 22.510 1.00 87.25 81 LYS A C 1
ATOM 661 O O . LYS A 1 81 ? -3.548 1.364 23.570 1.00 87.25 81 LYS A O 1
ATOM 666 N N . LYS A 1 82 ? -1.919 1.036 22.058 1.00 84.50 82 LYS A N 1
ATOM 667 C CA . LYS A 1 82 ? -1.218 0.019 22.848 1.00 84.50 82 LYS A CA 1
ATOM 668 C C . LYS A 1 82 ? -0.691 0.663 24.128 1.00 84.50 82 LYS A C 1
ATOM 670 O O . LYS A 1 82 ? 0.178 1.538 24.070 1.00 84.50 82 LYS A O 1
ATOM 675 N N . GLU A 1 83 ? -1.188 0.216 25.278 1.00 82.19 83 GLU A N 1
ATOM 676 C CA . GLU A 1 83 ? -0.662 0.648 26.567 1.00 82.19 83 GLU A CA 1
ATOM 677 C C . GLU A 1 83 ? 0.820 0.275 26.661 1.00 82.19 83 GLU A C 1
ATOM 679 O O . GLU A 1 83 ? 1.218 -0.893 26.584 1.00 82.19 83 GLU A O 1
ATOM 684 N N . ARG A 1 84 ? 1.678 1.287 26.804 1.00 76.00 84 ARG A N 1
ATOM 685 C CA . ARG A 1 84 ? 3.091 1.059 27.097 1.00 76.00 84 ARG A CA 1
ATOM 686 C C . ARG A 1 84 ? 3.169 0.558 28.538 1.00 76.00 84 ARG A C 1
ATOM 688 O O . ARG A 1 84 ? 3.032 1.360 29.461 1.00 76.00 84 ARG A O 1
ATOM 695 N N . LYS A 1 85 ? 3.404 -0.747 28.737 1.00 74.00 85 LYS A N 1
ATOM 696 C CA . LYS A 1 85 ? 3.730 -1.307 30.060 1.00 74.00 85 LYS A CA 1
ATOM 697 C C . LYS A 1 85 ? 4.845 -0.457 30.680 1.00 74.00 85 LYS A C 1
ATOM 699 O O . LYS A 1 85 ? 5.960 -0.399 30.161 1.00 74.00 85 LYS A O 1
ATOM 704 N N . LYS A 1 86 ? 4.531 0.242 31.776 1.00 62.22 86 LYS A N 1
ATOM 705 C CA . LYS A 1 86 ? 5.402 1.211 32.472 1.00 62.22 86 LYS A CA 1
ATOM 706 C C . LYS A 1 86 ? 6.597 0.561 33.199 1.00 62.22 86 LYS A C 1
ATOM 708 O O . LYS A 1 86 ? 7.135 1.151 34.131 1.00 62.22 86 LYS A O 1
ATOM 713 N N . GLU A 1 87 ? 7.052 -0.625 32.799 1.00 60.50 87 GLU A N 1
ATOM 714 C CA . GLU A 1 87 ? 8.143 -1.334 33.488 1.00 60.50 87 GLU A CA 1
ATOM 715 C C . GLU A 1 87 ? 9.502 -0.638 33.324 1.00 60.50 87 GLU A C 1
ATOM 717 O O . GLU A 1 87 ? 10.331 -0.669 34.230 1.00 60.50 87 GLU A O 1
ATOM 722 N N . LYS A 1 88 ? 9.724 0.098 32.227 1.00 58.22 88 LYS A N 1
ATOM 723 C CA . LYS A 1 88 ? 11.036 0.714 31.950 1.00 58.22 88 LYS A CA 1
ATOM 724 C C . LYS A 1 88 ? 11.279 2.076 32.618 1.00 58.22 88 LYS A C 1
ATOM 726 O O . LYS A 1 88 ? 12.403 2.571 32.582 1.00 58.22 88 LYS A O 1
ATOM 731 N N . LEU A 1 89 ? 10.273 2.684 33.257 1.00 56.41 89 LEU A N 1
ATOM 732 C CA . LEU A 1 89 ? 10.434 3.982 33.940 1.00 56.41 89 LEU A CA 1
ATOM 733 C C . LEU A 1 89 ? 10.879 3.850 35.405 1.00 56.41 89 LEU A C 1
ATOM 735 O O . LEU A 1 89 ? 11.466 4.787 35.945 1.00 56.41 89 LEU A O 1
ATOM 739 N N . LYS A 1 90 ? 10.668 2.690 36.043 1.00 54.28 90 LYS A N 1
ATOM 740 C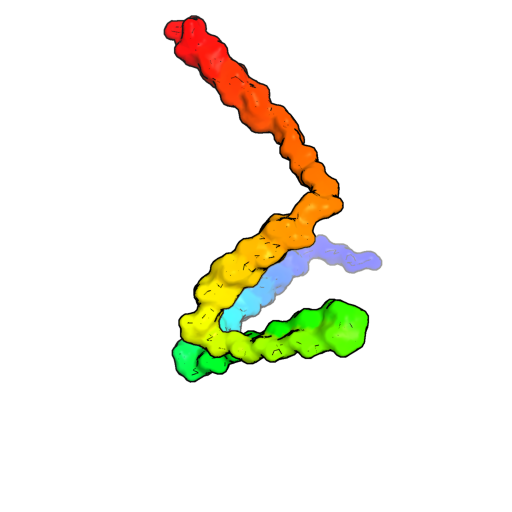 CA . LYS A 1 90 ? 11.133 2.450 37.421 1.00 54.28 90 LYS A CA 1
ATOM 741 C C . LYS A 1 90 ? 12.626 2.099 37.481 1.00 54.28 90 LYS A C 1
ATOM 743 O O . LYS A 1 90 ? 13.316 2.568 38.380 1.00 54.28 90 LYS A O 1
ATOM 748 N N . ALA A 1 91 ? 13.153 1.390 36.477 1.00 54.88 91 ALA A N 1
ATOM 749 C CA . ALA A 1 91 ? 14.567 1.001 36.431 1.00 54.88 91 ALA A CA 1
ATOM 750 C C . ALA A 1 91 ? 15.533 2.202 36.318 1.00 54.88 91 ALA A C 1
ATOM 752 O O . ALA A 1 91 ? 16.552 2.237 37.004 1.00 54.88 91 ALA A O 1
ATOM 753 N N . LYS A 1 92 ? 15.190 3.239 35.533 1.00 55.47 92 LYS A N 1
ATOM 754 C CA . LYS A 1 92 ? 16.025 4.452 35.406 1.00 55.47 92 LYS A CA 1
ATOM 755 C C . LYS A 1 92 ? 15.973 5.379 36.629 1.00 55.47 92 LYS A C 1
ATOM 757 O O . LYS A 1 92 ? 16.955 6.067 36.889 1.00 55.47 92 LYS A O 1
ATOM 762 N N . LYS A 1 93 ? 14.869 5.409 37.392 1.00 53.94 93 LYS A N 1
ATOM 763 C CA . LYS A 1 93 ? 14.796 6.198 38.641 1.00 53.94 93 LYS A CA 1
ATOM 764 C C . LYS A 1 93 ? 15.638 5.574 39.756 1.00 53.94 93 LYS A C 1
ATOM 766 O O . LYS A 1 93 ? 16.337 6.302 40.446 1.00 53.94 93 LYS A O 1
ATOM 771 N N . ILE A 1 94 ? 15.638 4.245 39.876 1.00 57.28 94 ILE A N 1
ATOM 772 C CA . ILE A 1 94 ? 16.429 3.532 40.895 1.00 57.28 94 ILE A CA 1
ATOM 773 C C . ILE A 1 94 ? 17.941 3.686 40.642 1.00 57.28 94 ILE A C 1
ATOM 775 O O . ILE A 1 94 ? 18.701 3.861 41.589 1.00 57.28 94 ILE A O 1
ATOM 779 N N . GLN A 1 95 ? 18.383 3.691 39.378 1.00 57.28 95 GLN A N 1
ATOM 780 C CA . GLN A 1 95 ? 19.798 3.906 39.037 1.00 57.28 95 GLN A CA 1
ATOM 781 C C . GLN A 1 95 ? 20.270 5.346 39.294 1.00 57.28 95 GLN A C 1
ATOM 783 O O . GLN A 1 95 ? 21.390 5.534 39.757 1.00 57.28 95 GLN A O 1
ATOM 788 N N . LYS A 1 96 ? 19.421 6.358 39.059 1.00 54.28 96 LYS A N 1
ATOM 789 C CA . LYS A 1 96 ? 19.774 7.760 39.347 1.00 54.28 96 LYS A CA 1
ATOM 790 C C . LYS A 1 96 ? 19.869 8.053 40.846 1.00 54.28 96 LYS A C 1
ATOM 792 O O . LYS A 1 96 ? 20.777 8.759 41.245 1.00 54.28 96 LYS A O 1
ATOM 797 N N . VAL A 1 97 ? 18.992 7.476 41.673 1.00 58.19 97 VAL A N 1
ATOM 798 C CA . VAL A 1 97 ? 19.045 7.665 43.138 1.00 58.19 97 VAL A CA 1
ATOM 799 C C . VAL A 1 97 ? 20.293 7.014 43.751 1.00 58.19 97 VAL A C 1
ATOM 801 O O . VAL A 1 97 ? 20.882 7.578 44.664 1.00 58.19 97 VAL A O 1
ATOM 804 N N . LYS A 1 98 ? 20.751 5.870 43.221 1.00 53.88 98 LYS A N 1
ATOM 805 C CA . LYS A 1 98 ? 21.988 5.214 43.688 1.00 53.88 98 LYS A CA 1
ATOM 806 C C . LYS A 1 98 ? 23.274 5.950 43.291 1.00 53.88 98 LYS A C 1
ATOM 808 O O . LYS A 1 98 ? 24.261 5.826 43.998 1.00 53.88 98 LYS A O 1
ATOM 813 N N . ALA A 1 99 ? 23.263 6.711 42.197 1.00 57.34 99 ALA A N 1
ATOM 814 C CA . ALA A 1 99 ? 24.421 7.482 41.733 1.00 57.34 99 ALA A CA 1
ATOM 815 C C . ALA A 1 99 ? 24.576 8.856 42.419 1.00 57.34 99 ALA A C 1
ATOM 817 O O . ALA A 1 99 ? 25.532 9.563 42.138 1.00 57.34 99 ALA A O 1
ATOM 818 N N . THR A 1 100 ? 23.633 9.259 43.279 1.00 55.06 100 THR A N 1
ATOM 819 C CA . THR A 1 100 ? 23.658 10.553 43.994 1.00 55.06 100 THR A CA 1
ATOM 820 C C . THR A 1 100 ? 23.927 10.389 45.500 1.00 55.06 100 THR A C 1
ATOM 822 O O . THR A 1 100 ? 23.962 11.377 46.221 1.00 55.06 100 THR A O 1
ATOM 825 N N . ILE A 1 101 ? 24.113 9.155 45.991 1.00 50.56 101 ILE A N 1
ATOM 826 C CA . ILE A 1 101 ? 24.357 8.830 47.416 1.00 50.56 101 ILE A CA 1
ATOM 827 C C . ILE A 1 101 ? 25.749 8.174 47.615 1.00 50.56 101 ILE A C 1
ATOM 829 O O . ILE A 1 101 ? 26.014 7.565 48.645 1.00 50.56 101 ILE A O 1
ATOM 833 N N . ALA A 1 102 ? 26.658 8.295 46.645 1.00 45.66 102 ALA A N 1
ATOM 834 C CA . ALA A 1 102 ? 28.056 7.876 46.779 1.00 45.66 102 ALA A CA 1
ATOM 835 C C . ALA A 1 102 ? 28.981 9.079 46.597 1.00 45.66 102 ALA A C 1
ATOM 837 O O . ALA A 1 102 ? 28.667 9.902 45.705 1.00 45.66 102 ALA A O 1
#

InterPro domains:
  IPR003210 Signal recognition particle, SRP14 subunit [PF02290] (9-79)
  IPR003210 Signal recognition particle, SRP14 subunit [PTHR12013] (17-95)
  IPR009018 Signal recognition particle, SRP9/SRP14 subunit [G3DSA:3.30.720.10] (1-102)
  IPR009018 Signal recognition particle, SRP9/SRP14 subunit [SSF54762] (20-82)

pLDDT: mean 72.17, std 20.11, range [39.0, 97.75]

Secondary structure (DSSP, 8-state):
-----HHHHHHHHHHHHHHHHHHHHHHHHHHHHHTT----EEEEEEETTEEEEEEE-GGGHHHHHHHHHHHHHHH---SPPPP--THHHHHHHHHHHHTT--

Radius of gyration: 26.63 Å; Cα contacts (8 Å, |Δi|>4): 32; chains: 1; bounding box: 46×56×60 Å

Sequence (102 aa):
MKRYTWESLKTKKERKETEKSNASDKQEELQKEVDDKEYSCLVRAVYGNFKISTLVSPSDTDKFITGYSNILKVHMDSMKKKERKKEKLKAKKIQKVKATIA

Foldseek 3Di:
DDDDDPVNVVVVVVVVVVVVVVVVVVVVVVVVVVVPDWDKDKDWDDDPPDIDIDIGTPVCVVVCCVVVVVVCCVPVPPDDDDDDPCPVVVVVVVVVVVVVPD

Solvent-accessible surface area (backbone atoms only — not comparable to full-atom values): 6470 Å² total; per-residue (Å²): 134,89,80,83,51,77,67,61,54,51,60,53,48,52,54,56,50,59,55,48,60,60,44,56,65,56,50,55,62,55,50,63,65,46,78,79,54,84,64,66,46,82,47,73,52,73,60,90,88,49,74,49,76,48,79,41,49,63,91,48,44,68,61,48,52,54,55,50,51,49,53,50,61,71,72,63,62,91,60,83,78,79,80,74,76,71,69,73,64,55,60,59,52,57,54,53,58,60,68,72,76,112

Organism: Rhizophagus irregularis (strain DAOM 197198w) (NCBI:txid1432141)

Nearest PDB structures (foldseek):
  4oxw-assembly1_A  TM=4.508E-01  e=2.870E+00  synthetic construct
  4v73-assembly1_BX  TM=4.556E-01  e=5.481E+00  Escherichia coli K-12
  5knb-assembly1_G  TM=3.855E-01  e=4.816E+00  Enterococcus hirae ATCC 9790
  5knd-assembly1_G  TM=2.897E-01  e=3.966E+00  Enterococcus hirae ATCC 9790
  3vr6-assembly1_G  TM=2.918E-01  e=5.847E+00  Enterococcus hirae

Mean predicted aligned error: 18.2 Å